Protein AF-A0A928W3B5-F1 (afdb_monomer_lite)

Foldseek 3Di:
DDDDDDDPDDDDDPFDAAAPVVLVVLLVVLAFPDKDKDQDPPFPQRIKMKTWHPDPVSLVVSQVVLCVVRVHRWDWDWDQDPVRGITIIIIHRHHD

Radius of gyration: 12.85 Å; chains: 1; bounding box: 29×24×36 Å

pLDDT: mean 76.58, std 18.13, range [28.03, 91.56]

Structure (mmCIF, N/CA/C/O backbone):
data_AF-A0A928W3B5-F1
#
_entry.id   AF-A0A928W3B5-F1
#
loop_
_atom_site.group_PDB
_atom_site.id
_atom_site.type_symbol
_atom_site.label_atom_id
_atom_site.label_alt_id
_atom_site.label_comp_id
_atom_site.label_asym_id
_atom_site.label_entity_id
_atom_site.label_seq_id
_atom_site.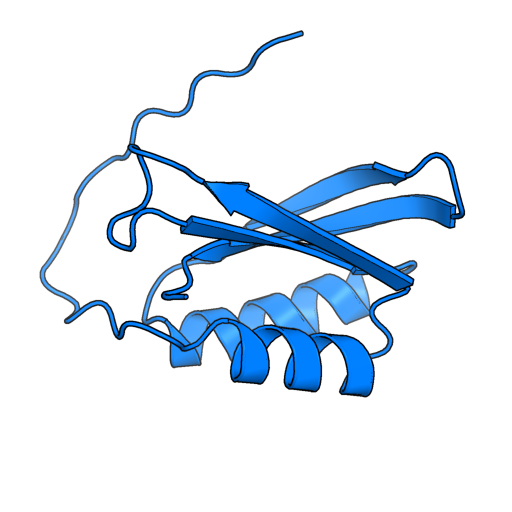pdbx_PDB_ins_code
_atom_site.Cartn_x
_atom_site.Cartn_y
_atom_site.Cartn_z
_atom_site.occupancy
_atom_site.B_iso_or_equiv
_atom_site.auth_seq_id
_atom_site.auth_comp_id
_atom_site.auth_asym_id
_atom_site.auth_atom_id
_atom_site.pdbx_PDB_model_num
ATOM 1 N N . MET A 1 1 ? -16.638 -4.031 -11.039 1.00 30.30 1 MET A N 1
ATOM 2 C CA . MET A 1 1 ? -16.671 -5.214 -10.147 1.00 30.30 1 MET A CA 1
ATOM 3 C C . MET A 1 1 ? -16.354 -4.773 -8.717 1.00 30.30 1 MET A C 1
ATOM 5 O O . MET A 1 1 ? -15.262 -4.275 -8.472 1.00 30.30 1 MET A O 1
ATOM 9 N N . ARG A 1 2 ? -17.325 -4.839 -7.795 1.00 29.98 2 ARG A N 1
ATOM 10 C CA . ARG A 1 2 ? -17.181 -4.431 -6.383 1.00 29.98 2 ARG A CA 1
ATOM 11 C C . ARG A 1 2 ? -17.026 -5.691 -5.529 1.00 29.98 2 ARG A C 1
ATOM 13 O O . ARG A 1 2 ? -17.980 -6.441 -5.387 1.00 29.98 2 ARG A O 1
ATOM 20 N N . PHE A 1 3 ? -15.841 -5.916 -4.965 1.00 28.03 3 PHE A N 1
ATOM 21 C CA . PHE A 1 3 ? -15.614 -7.022 -4.033 1.00 28.03 3 PHE A CA 1
ATOM 22 C C . PHE A 1 3 ? -15.789 -6.544 -2.589 1.00 28.03 3 PHE A C 1
ATOM 24 O O . PHE A 1 3 ? -15.022 -5.717 -2.090 1.00 28.03 3 PHE A O 1
ATOM 31 N N . SER A 1 4 ? -16.821 -7.069 -1.931 1.00 30.72 4 SER A N 1
ATOM 32 C CA . SER A 1 4 ? -17.027 -6.966 -0.488 1.00 30.72 4 SER A CA 1
ATOM 33 C C . SER A 1 4 ? -16.064 -7.901 0.239 1.00 30.72 4 SER A C 1
ATOM 35 O O . SER A 1 4 ? -15.963 -9.072 -0.105 1.00 30.72 4 SER A O 1
ATOM 37 N N . PHE A 1 5 ? -15.385 -7.396 1.270 1.00 30.75 5 PHE A N 1
ATOM 38 C CA . PHE A 1 5 ? -14.589 -8.221 2.180 1.00 30.75 5 PHE A CA 1
ATOM 39 C C . PHE A 1 5 ? -15.240 -8.255 3.562 1.00 30.75 5 PHE A C 1
ATOM 41 O O . PHE A 1 5 ? -15.465 -7.198 4.163 1.00 30.75 5 PHE A O 1
ATOM 48 N N . SER A 1 6 ? -15.540 -9.474 4.020 1.00 30.66 6 SER A N 1
ATOM 49 C CA . SER A 1 6 ? -15.874 -9.815 5.403 1.00 30.66 6 SER A CA 1
ATOM 50 C C . SER A 1 6 ? -14.590 -9.894 6.222 1.00 30.66 6 SER A C 1
ATOM 52 O O . SER A 1 6 ? -13.675 -10.652 5.896 1.00 30.66 6 SER A O 1
ATOM 54 N N . VAL A 1 7 ? -14.515 -9.098 7.286 1.00 43.78 7 VAL A N 1
ATOM 55 C CA . VAL A 1 7 ? -13.422 -9.134 8.261 1.00 43.78 7 VAL A CA 1
ATOM 56 C C . VAL A 1 7 ? -13.677 -10.304 9.204 1.00 43.78 7 VAL A C 1
ATOM 58 O O . VAL A 1 7 ? -14.554 -10.243 10.062 1.00 43.78 7 VAL A O 1
ATOM 61 N N . ARG A 1 8 ? -12.913 -11.390 9.049 1.00 36.91 8 ARG A N 1
ATOM 62 C CA . ARG A 1 8 ? -12.880 -12.468 10.041 1.00 36.91 8 ARG A CA 1
ATOM 63 C C . ARG A 1 8 ? -12.015 -11.995 11.207 1.00 36.91 8 ARG A C 1
ATOM 65 O O . ARG A 1 8 ? -10.790 -12.015 11.138 1.00 36.91 8 ARG A O 1
ATOM 72 N N . SER A 1 9 ? -12.680 -11.507 12.249 1.00 51.50 9 SER A N 1
ATOM 73 C CA . SER A 1 9 ? -12.073 -11.203 13.540 1.00 51.50 9 SER A CA 1
ATOM 74 C C . SER A 1 9 ? -11.547 -12.499 14.161 1.00 51.50 9 SER A C 1
ATOM 76 O O . SER A 1 9 ? -12.324 -13.420 14.412 1.00 51.50 9 SER A O 1
ATOM 78 N N . ARG A 1 10 ? -10.236 -12.595 14.394 1.00 39.84 10 ARG A N 1
ATOM 79 C CA . ARG A 1 10 ? -9.658 -13.542 15.351 1.00 39.84 10 ARG A CA 1
ATOM 80 C C . ARG A 1 10 ? -8.475 -12.894 16.061 1.00 39.84 10 ARG A C 1
ATOM 82 O O . ARG A 1 10 ? -7.583 -12.357 15.411 1.00 39.84 10 ARG A O 1
ATOM 89 N N . SER A 1 11 ? -8.526 -13.016 17.388 1.00 34.53 11 SER A N 1
ATOM 90 C CA . SER A 1 11 ? -7.430 -12.962 18.366 1.00 34.53 11 SER A CA 1
ATOM 91 C C . SER A 1 11 ? -6.671 -11.640 18.534 1.00 34.53 11 SER A C 1
ATOM 93 O O . SER A 1 11 ? -5.832 -11.282 17.719 1.00 34.53 11 SER A O 1
ATOM 95 N N . SER A 1 12 ? -6.980 -10.966 19.650 1.00 40.22 12 SER A N 1
ATOM 96 C CA . SER A 1 12 ? -6.107 -10.222 20.580 1.00 40.22 12 SER A CA 1
ATOM 97 C C . SER A 1 12 ? -4.632 -10.015 20.186 1.00 40.22 12 SER A C 1
ATOM 99 O O . SER A 1 12 ? -3.721 -10.436 20.893 1.00 40.22 12 SER A O 1
ATOM 101 N N . VAL A 1 13 ? -4.382 -9.321 19.082 1.00 44.94 13 VAL A N 1
ATOM 102 C CA . VAL A 1 13 ? -3.131 -8.598 18.854 1.00 44.94 13 VAL A CA 1
ATOM 103 C C . VAL A 1 13 ? -3.507 -7.135 18.980 1.00 44.94 13 VAL A C 1
ATOM 105 O O . VAL A 1 13 ? -4.387 -6.674 18.250 1.00 44.94 13 VAL A O 1
ATOM 108 N N . SER A 1 14 ? -2.911 -6.424 19.934 1.00 47.28 14 SER A N 1
ATOM 109 C CA . SER A 1 14 ? -3.066 -4.978 20.081 1.00 47.28 14 SER A CA 1
ATOM 110 C C . SER A 1 14 ? -2.708 -4.325 18.747 1.00 47.28 14 SER A C 1
ATOM 112 O O . SER A 1 14 ? -1.538 -4.227 18.385 1.00 47.28 14 SER A O 1
ATOM 114 N N . ARG A 1 15 ? -3.727 -3.979 17.955 1.00 59.75 15 ARG A N 1
ATOM 115 C CA . ARG A 1 15 ? -3.551 -3.436 16.607 1.00 59.75 15 ARG A CA 1
ATOM 116 C C . ARG A 1 15 ? -2.994 -2.031 16.747 1.00 59.75 15 ARG A C 1
ATOM 118 O O . ARG A 1 15 ? -3.725 -1.118 17.126 1.00 59.75 15 ARG A O 1
ATOM 125 N N . LEU A 1 16 ? -1.701 -1.876 16.478 1.00 64.56 16 LEU A N 1
ATOM 126 C CA . LEU A 1 16 ? -1.023 -0.593 16.583 1.00 64.56 16 LEU A CA 1
ATOM 127 C C . LEU A 1 16 ? -1.532 0.334 15.476 1.00 64.56 16 LEU A C 1
ATOM 129 O O . LEU A 1 16 ? -1.468 0.020 14.285 1.00 64.56 16 LEU A O 1
ATOM 133 N N . SER A 1 17 ? -2.052 1.487 15.882 1.00 70.75 17 SER A N 1
ATOM 134 C CA . SER A 1 17 ? -2.414 2.584 14.994 1.00 70.75 17 SER A CA 1
ATOM 135 C C . SER A 1 17 ? -1.142 3.204 14.415 1.00 70.75 17 SER A C 1
ATOM 137 O O . SER A 1 17 ? -0.476 4.023 15.043 1.00 70.75 17 SER A O 1
ATOM 139 N N . VAL A 1 18 ? -0.770 2.801 13.198 1.00 78.81 18 VAL A N 1
ATOM 140 C CA . VAL A 1 18 ? 0.405 3.367 12.523 1.00 78.81 18 VAL A CA 1
ATOM 141 C C . VAL A 1 18 ? 0.009 4.671 11.820 1.00 78.81 18 VAL A C 1
ATOM 143 O O . VAL A 1 18 ? -0.932 4.663 11.019 1.00 78.81 18 VAL A O 1
ATOM 146 N N . PRO A 1 19 ? 0.710 5.794 12.070 1.00 84.25 19 PRO A N 1
ATOM 147 C CA . PRO A 1 19 ? 0.401 7.059 11.419 1.00 84.25 19 PRO A CA 1
ATOM 148 C C . PRO A 1 19 ? 0.671 6.990 9.918 1.00 84.25 19 PRO A C 1
ATOM 150 O O . PRO A 1 19 ? 1.721 6.511 9.472 1.00 84.25 19 PRO A O 1
ATOM 153 N N . PHE A 1 20 ? -0.264 7.528 9.138 1.00 83.44 20 PHE A N 1
ATOM 154 C CA . PHE A 1 20 ? -0.231 7.540 7.677 1.00 83.44 20 PHE A CA 1
ATOM 155 C C . PHE A 1 20 ? 1.105 8.046 7.114 1.00 83.44 20 PHE A C 1
ATOM 157 O O . PHE A 1 20 ? 1.688 7.408 6.234 1.00 83.44 20 PHE A O 1
ATOM 164 N N . ARG A 1 21 ? 1.642 9.141 7.671 1.00 84.81 21 ARG A N 1
ATOM 165 C CA . ARG A 1 21 ? 2.913 9.738 7.224 1.00 84.81 21 ARG A CA 1
ATOM 166 C C . ARG A 1 21 ? 4.085 8.761 7.317 1.00 84.81 21 ARG A C 1
ATOM 168 O O . ARG A 1 21 ? 4.919 8.721 6.417 1.00 84.81 21 ARG A O 1
ATOM 175 N N . ARG A 1 22 ? 4.124 7.935 8.368 1.00 86.75 22 ARG A N 1
ATOM 176 C CA . ARG A 1 22 ? 5.188 6.941 8.569 1.00 86.75 22 ARG A CA 1
ATOM 177 C C . ARG A 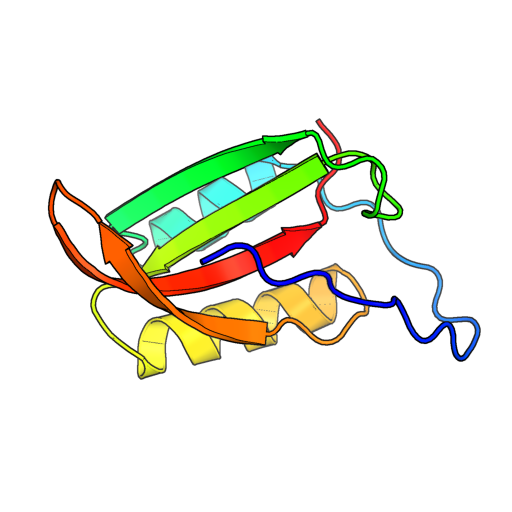1 22 ? 5.102 5.824 7.533 1.00 86.75 22 ARG A C 1
ATOM 179 O O . ARG A 1 22 ? 6.128 5.418 6.996 1.00 86.75 22 ARG A O 1
ATOM 186 N N . VAL A 1 23 ? 3.890 5.365 7.214 1.00 86.62 23 VAL A N 1
ATOM 187 C CA . VAL A 1 23 ? 3.671 4.337 6.184 1.00 86.62 23 VAL A CA 1
ATOM 188 C C . VAL A 1 23 ? 4.040 4.858 4.799 1.00 86.62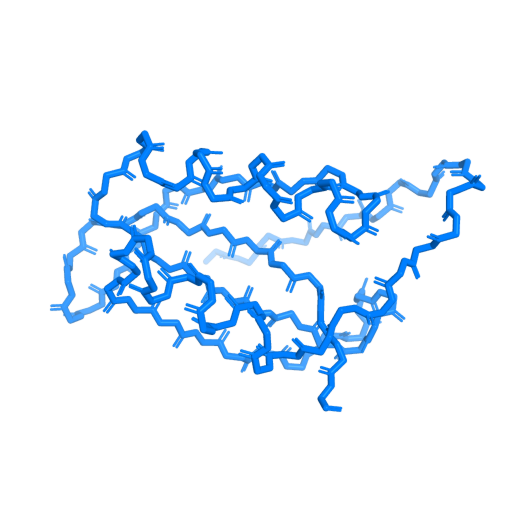 23 VAL A C 1
ATOM 190 O O . VAL A 1 23 ? 4.733 4.161 4.063 1.00 86.62 23 VAL A O 1
ATOM 193 N N . VAL A 1 24 ? 3.642 6.084 4.453 1.00 86.75 24 VAL A N 1
ATOM 194 C CA . VAL A 1 24 ? 3.985 6.684 3.154 1.00 86.75 24 VAL A CA 1
ATOM 195 C C . VAL A 1 24 ? 5.481 6.942 3.030 1.00 86.75 24 VAL A C 1
ATOM 197 O O . VAL A 1 24 ? 6.059 6.580 2.010 1.00 86.75 24 VAL A O 1
ATOM 200 N N . GLY A 1 25 ? 6.133 7.483 4.064 1.00 89.81 25 GLY A N 1
ATOM 201 C CA . GLY A 1 25 ? 7.585 7.685 4.055 1.00 89.81 25 GLY A CA 1
ATOM 202 C C . GLY A 1 25 ? 8.352 6.376 3.837 1.00 89.81 25 GLY A C 1
ATOM 203 O O . GLY A 1 25 ? 9.259 6.314 3.008 1.00 89.81 25 GLY A O 1
ATOM 204 N N . LEU A 1 26 ? 7.929 5.299 4.508 1.00 89.31 26 LEU A N 1
ATOM 205 C CA . LEU A 1 26 ? 8.474 3.955 4.293 1.00 89.31 26 LEU A CA 1
ATOM 206 C C . LEU A 1 26 ? 8.163 3.401 2.898 1.00 89.31 26 LEU A C 1
ATOM 208 O O . LEU A 1 26 ? 8.989 2.706 2.316 1.00 89.31 26 LEU A O 1
ATOM 212 N N . ALA A 1 27 ? 6.977 3.672 2.358 1.00 88.69 27 ALA A N 1
ATOM 213 C CA . ALA A 1 27 ? 6.618 3.220 1.021 1.00 88.69 27 ALA A CA 1
ATOM 214 C C . ALA A 1 27 ? 7.511 3.900 -0.027 1.00 88.69 27 ALA A C 1
ATOM 216 O O . ALA A 1 27 ? 8.070 3.225 -0.892 1.00 88.69 27 ALA A O 1
ATOM 217 N N . LEU A 1 28 ? 7.692 5.218 0.078 1.00 88.94 28 LEU A N 1
ATOM 218 C CA . LEU A 1 28 ? 8.525 6.006 -0.831 1.00 88.94 28 LEU A CA 1
ATOM 219 C C . LEU A 1 28 ? 9.994 5.576 -0.775 1.00 88.94 28 LEU A C 1
ATOM 221 O O . LEU A 1 28 ? 10.587 5.344 -1.826 1.00 88.94 28 LEU A O 1
ATOM 225 N N . SER A 1 29 ? 10.555 5.344 0.417 1.00 89.50 29 SER A N 1
ATOM 226 C CA . SER A 1 29 ? 11.934 4.837 0.544 1.00 89.50 29 SER A CA 1
ATOM 227 C C . SER A 1 29 ? 12.126 3.429 -0.037 1.00 89.50 29 SER A C 1
ATOM 229 O O . SER A 1 29 ? 13.247 3.025 -0.338 1.00 89.50 29 SER A O 1
ATOM 231 N N . ARG A 1 30 ? 11.036 2.678 -0.242 1.00 85.88 30 ARG A N 1
ATOM 232 C CA . ARG A 1 30 ? 11.023 1.352 -0.884 1.00 85.88 30 ARG A CA 1
ATOM 233 C C . ARG A 1 30 ? 10.622 1.386 -2.363 1.00 85.88 30 ARG A C 1
ATOM 235 O O . ARG A 1 30 ? 10.411 0.326 -2.957 1.00 85.88 30 ARG A O 1
ATOM 242 N N . GLY A 1 31 ? 10.541 2.571 -2.967 1.00 87.31 31 GLY A N 1
ATOM 243 C CA . GLY A 1 31 ? 10.232 2.736 -4.389 1.00 87.31 31 GLY A CA 1
ATOM 244 C C . GLY A 1 31 ? 8.747 2.582 -4.719 1.00 87.31 31 GLY A C 1
ATOM 245 O O . GLY A 1 31 ? 8.398 2.025 -5.762 1.00 87.31 31 GLY A O 1
ATOM 246 N N . CYS A 1 32 ? 7.870 3.024 -3.817 1.00 88.81 32 CYS A N 1
ATOM 247 C CA . CYS A 1 32 ? 6.447 3.194 -4.099 1.00 88.81 32 CYS A CA 1
ATOM 248 C C . CYS A 1 32 ? 6.261 4.201 -5.241 1.00 88.81 32 CYS A C 1
ATOM 250 O O . CYS A 1 32 ? 6.769 5.318 -5.169 1.00 88.81 32 CYS A O 1
ATOM 252 N N . CYS A 1 33 ? 5.536 3.801 -6.285 1.00 87.06 33 CYS A N 1
ATOM 253 C CA . CYS A 1 33 ? 5.285 4.629 -7.467 1.00 87.06 33 CYS A CA 1
ATOM 254 C C . CYS A 1 33 ? 3.934 5.352 -7.419 1.00 87.06 33 CYS A C 1
ATOM 256 O O . CYS A 1 33 ? 3.738 6.335 -8.125 1.00 87.06 33 CYS A O 1
ATOM 258 N N . SER A 1 34 ? 2.991 4.884 -6.601 1.00 86.00 34 SER A N 1
ATOM 259 C CA . SER A 1 34 ? 1.676 5.512 -6.449 1.00 86.00 34 SER A CA 1
ATOM 260 C C . SER A 1 34 ? 1.105 5.211 -5.075 1.00 86.00 34 SER A C 1
ATOM 262 O O . SER A 1 34 ? 1.305 4.123 -4.542 1.00 86.00 34 SER A O 1
ATOM 264 N N . TRP A 1 35 ? 0.364 6.138 -4.477 1.00 88.19 35 TRP A N 1
ATOM 265 C CA . TRP A 1 35 ? -0.370 5.836 -3.256 1.00 88.19 35 TRP A CA 1
ATOM 266 C C . TRP A 1 35 ? -1.678 6.614 -3.166 1.00 88.19 35 TRP A C 1
ATOM 268 O O . TRP A 1 35 ? -1.822 7.683 -3.749 1.00 88.19 35 TRP A O 1
ATOM 278 N N . LEU A 1 36 ? -2.649 6.052 -2.446 1.00 87.19 36 LEU A N 1
ATOM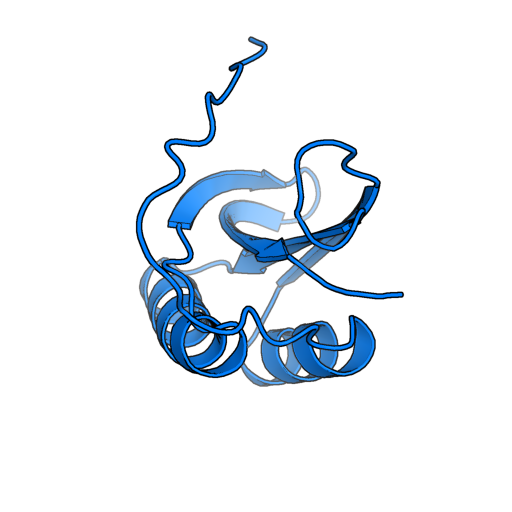 279 C CA . LEU A 1 36 ? -3.968 6.648 -2.260 1.00 87.19 36 LEU A CA 1
ATOM 280 C C . LEU A 1 36 ? -4.467 6.386 -0.841 1.00 87.19 36 LEU A C 1
ATOM 282 O O . LEU A 1 36 ? -4.604 5.235 -0.428 1.00 87.19 36 LEU A O 1
ATOM 286 N N . LEU A 1 37 ? -4.783 7.449 -0.104 1.00 84.94 37 LEU A N 1
ATOM 287 C CA . LEU A 1 37 ? -5.431 7.338 1.199 1.00 84.94 37 LEU A CA 1
ATOM 288 C C . LEU A 1 37 ? -6.949 7.258 1.020 1.00 84.94 37 LEU A C 1
ATOM 290 O O . LEU A 1 37 ? -7.565 8.147 0.438 1.00 84.94 37 LEU A O 1
ATOM 294 N N . ARG A 1 38 ? -7.565 6.205 1.555 1.00 82.81 38 ARG A N 1
ATOM 295 C CA . ARG A 1 38 ? -9.015 5.999 1.534 1.00 82.81 38 ARG A CA 1
ATOM 296 C C . ARG A 1 38 ? -9.559 5.967 2.954 1.00 82.81 38 ARG A C 1
ATOM 298 O O . ARG A 1 38 ? -9.060 5.226 3.799 1.00 82.81 38 ARG A O 1
ATOM 305 N N . SER A 1 39 ? -10.626 6.720 3.200 1.00 79.00 39 SER A N 1
ATOM 306 C CA . SER A 1 39 ? -11.447 6.506 4.393 1.00 79.00 39 SER A CA 1
ATOM 307 C C . SER A 1 39 ? -12.145 5.148 4.278 1.00 79.00 39 SER A C 1
ATOM 309 O O . SER A 1 39 ? -12.627 4.775 3.205 1.00 79.00 39 SER A O 1
ATOM 311 N N . SER A 1 40 ? -12.159 4.381 5.363 1.00 71.75 40 SER A N 1
ATOM 312 C CA . SER A 1 40 ? -12.736 3.041 5.408 1.00 71.75 40 SER A CA 1
ATOM 313 C C . SER A 1 40 ? -13.347 2.780 6.775 1.00 71.75 40 SER A C 1
ATOM 315 O O . SER A 1 40 ? -12.632 2.545 7.746 1.00 71.75 40 SER A O 1
ATOM 317 N N . SER A 1 41 ? -14.675 2.715 6.821 1.00 67.06 41 SER A N 1
ATOM 318 C CA . SER A 1 41 ? -15.440 2.295 8.001 1.00 67.06 41 SER A CA 1
ATOM 319 C C . SER A 1 41 ? -15.231 0.820 8.374 1.00 67.06 41 SER A C 1
ATOM 321 O O . SER A 1 41 ? -15.638 0.394 9.446 1.00 67.06 41 SER A O 1
ATOM 323 N N . ARG A 1 42 ? -14.584 0.027 7.504 1.00 65.19 42 ARG A N 1
ATOM 324 C CA . ARG A 1 42 ? -14.239 -1.387 7.750 1.00 65.19 42 ARG A CA 1
ATOM 325 C C . ARG A 1 42 ? -12.826 -1.581 8.305 1.00 65.19 42 ARG A C 1
ATOM 327 O O . ARG A 1 42 ? -12.465 -2.693 8.679 1.00 65.19 42 ARG A O 1
ATOM 334 N N . SER A 1 43 ? -12.002 -0.534 8.291 1.00 61.34 43 SER A N 1
ATOM 335 C CA . SER A 1 43 ? -10.678 -0.555 8.912 1.00 61.34 43 SER A CA 1
ATOM 336 C C . SER A 1 43 ? -10.833 -0.264 10.396 1.00 61.34 43 SER A C 1
ATOM 338 O O . SER A 1 43 ? -11.523 0.687 10.751 1.00 61.34 43 SER A O 1
ATOM 340 N N . PHE A 1 44 ? -10.137 -1.012 11.256 1.00 65.75 44 PHE A N 1
ATOM 341 C CA . PHE A 1 44 ? -10.076 -0.712 12.694 1.00 65.75 44 PHE A CA 1
ATOM 342 C C . PHE A 1 44 ? -9.622 0.735 12.965 1.00 65.75 44 PHE A C 1
ATOM 344 O O . PHE A 1 44 ? -10.001 1.337 13.957 1.00 65.75 44 PHE A O 1
ATOM 351 N N . SER A 1 45 ? -8.848 1.303 12.039 1.00 66.06 45 SER A N 1
ATOM 352 C CA . SER A 1 45 ? -8.281 2.645 12.129 1.00 66.06 45 SER A CA 1
ATOM 353 C C . SER A 1 45 ? -9.090 3.728 11.391 1.00 66.06 45 SER A C 1
ATOM 355 O O . SER A 1 45 ? -8.636 4.864 11.270 1.00 66.06 45 SER A O 1
ATOM 357 N N . GLY A 1 46 ? -10.229 3.386 10.779 1.00 75.62 46 GLY A N 1
ATOM 358 C CA . GLY A 1 46 ? -11.047 4.320 9.989 1.00 75.62 46 GLY A CA 1
ATOM 359 C C . GLY A 1 46 ? -10.445 4.760 8.642 1.00 75.62 46 GLY A C 1
ATOM 360 O O . GLY A 1 46 ? -11.149 5.336 7.812 1.00 75.62 46 GLY A O 1
ATOM 361 N N . SER A 1 47 ? -9.164 4.475 8.375 1.00 83.31 47 SER A N 1
ATOM 362 C CA . SER A 1 47 ? -8.491 4.771 7.101 1.00 83.31 47 SER A CA 1
ATOM 363 C C . SER A 1 47 ? -7.584 3.623 6.642 1.00 83.31 47 SER A C 1
ATOM 365 O O . SER A 1 47 ? -7.138 2.788 7.437 1.00 83.31 47 SER A O 1
ATOM 367 N N . VAL A 1 48 ? -7.349 3.556 5.331 1.00 84.69 48 VAL A N 1
ATOM 368 C CA . VAL A 1 48 ? -6.448 2.605 4.666 1.00 84.69 48 VAL A CA 1
ATOM 369 C C . VAL A 1 48 ? -5.668 3.351 3.592 1.00 84.69 48 VAL A C 1
ATOM 371 O O . VAL A 1 48 ? -6.269 4.018 2.752 1.00 84.69 48 VAL A O 1
ATOM 374 N N . VAL A 1 49 ? -4.347 3.212 3.576 1.00 87.50 49 VAL A N 1
ATOM 375 C CA . VAL A 1 49 ? -3.513 3.665 2.462 1.00 87.50 49 VAL A CA 1
ATOM 376 C C . VAL A 1 49 ? -3.254 2.506 1.509 1.00 87.50 49 VAL A C 1
ATOM 378 O O . VAL A 1 49 ? -2.946 1.387 1.921 1.00 87.50 49 VAL A O 1
ATOM 381 N N . TRP A 1 50 ? -3.432 2.761 0.222 1.00 89.56 50 TRP A N 1
ATOM 382 C CA . TRP A 1 50 ? -2.998 1.880 -0.851 1.00 89.56 50 TRP A CA 1
ATOM 383 C C . TRP A 1 50 ? -1.637 2.354 -1.321 1.00 89.56 50 TRP A C 1
ATOM 385 O O . TRP A 1 50 ? -1.515 3.512 -1.697 1.00 89.56 50 TRP A O 1
ATOM 395 N N . CYS A 1 51 ? -0.637 1.481 -1.303 1.00 90.44 51 CYS A N 1
ATOM 396 C CA . CYS A 1 51 ? 0.701 1.765 -1.822 1.00 90.44 51 CYS A CA 1
ATOM 397 C C . CYS A 1 51 ? 0.973 0.849 -3.015 1.00 90.44 51 CYS A C 1
ATOM 399 O O . CYS A 1 51 ? 0.930 -0.370 -2.867 1.00 90.44 51 CYS A O 1
ATOM 401 N N . GLY A 1 52 ? 1.206 1.429 -4.184 1.00 91.56 52 GLY A N 1
ATOM 402 C CA . GLY A 1 52 ? 1.496 0.750 -5.437 1.00 91.56 52 GLY A CA 1
ATOM 403 C C . GLY A 1 52 ? 2.996 0.672 -5.702 1.00 91.56 52 GLY A C 1
ATOM 404 O O . GLY A 1 52 ? 3.721 1.656 -5.559 1.00 91.56 52 GLY A O 1
ATOM 405 N N . PHE A 1 53 ? 3.452 -0.502 -6.125 1.00 91.00 53 PHE A N 1
ATOM 406 C CA . PHE A 1 53 ? 4.836 -0.759 -6.512 1.00 91.00 53 PHE A CA 1
ATOM 407 C C . PHE A 1 53 ? 4.884 -1.383 -7.905 1.00 91.00 53 PHE A C 1
ATOM 409 O O . PHE A 1 53 ? 4.080 -2.256 -8.225 1.00 91.00 53 PHE A O 1
ATOM 416 N N . ALA A 1 54 ? 5.877 -1.008 -8.710 1.00 89.56 54 ALA A N 1
ATOM 417 C CA . ALA A 1 54 ? 6.070 -1.587 -10.043 1.00 89.56 54 ALA A CA 1
ATOM 418 C C . ALA A 1 54 ? 6.443 -3.085 -10.008 1.00 89.56 54 ALA A C 1
ATOM 420 O O . ALA A 1 54 ? 6.214 -3.811 -10.966 1.00 89.56 54 ALA A O 1
ATOM 421 N N . SER A 1 55 ? 7.006 -3.570 -8.893 1.00 89.19 55 SER A N 1
ATOM 422 C CA . SER A 1 55 ? 7.448 -4.960 -8.747 1.00 89.19 55 SER A CA 1
ATOM 423 C C . SER A 1 55 ? 6.788 -5.658 -7.562 1.00 89.19 55 SER A C 1
ATOM 425 O O . SER A 1 55 ? 6.690 -5.099 -6.464 1.00 89.19 55 SER A O 1
ATOM 427 N N . ARG A 1 56 ? 6.407 -6.926 -7.773 1.00 89.19 56 ARG A N 1
ATOM 428 C CA . ARG A 1 56 ? 5.819 -7.798 -6.748 1.00 89.19 56 ARG A CA 1
ATOM 429 C C . ARG A 1 56 ? 6.755 -7.993 -5.562 1.00 89.19 56 ARG A C 1
ATOM 431 O O . ARG A 1 56 ? 6.293 -7.997 -4.425 1.00 89.19 56 ARG A O 1
ATOM 438 N N . SER A 1 57 ? 8.057 -8.147 -5.812 1.00 90.81 57 SER A N 1
ATOM 439 C CA . SER A 1 57 ? 9.048 -8.386 -4.757 1.00 90.81 57 SER A CA 1
ATOM 440 C C . SER A 1 57 ? 9.182 -7.177 -3.830 1.00 90.81 57 SER A C 1
ATOM 442 O O . SER A 1 57 ? 9.190 -7.336 -2.610 1.00 90.81 57 SER A O 1
ATOM 444 N N . ARG A 1 58 ? 9.175 -5.957 -4.387 1.00 89.12 58 ARG A N 1
ATOM 445 C CA . ARG A 1 58 ? 9.180 -4.707 -3.604 1.00 89.12 58 ARG A CA 1
ATOM 446 C C . ARG A 1 58 ? 7.907 -4.554 -2.774 1.00 89.12 58 ARG A C 1
ATOM 448 O O . ARG A 1 58 ? 7.994 -4.259 -1.583 1.00 89.12 58 ARG A O 1
ATOM 455 N N . ALA A 1 59 ? 6.746 -4.832 -3.370 1.00 90.62 59 ALA A N 1
ATOM 456 C CA . ALA A 1 59 ? 5.474 -4.816 -2.654 1.00 90.62 59 ALA A CA 1
ATOM 457 C C . ALA A 1 59 ? 5.443 -5.833 -1.503 1.00 90.62 59 ALA A C 1
ATOM 459 O O . ALA A 1 59 ? 5.003 -5.500 -0.40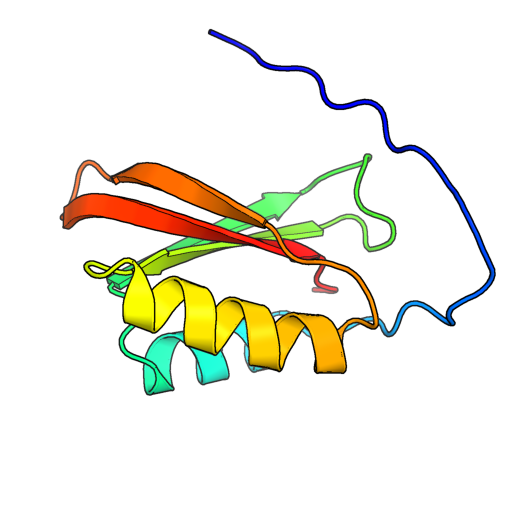5 1.00 90.62 59 ALA A O 1
ATOM 460 N N . ALA A 1 60 ? 5.943 -7.053 -1.724 1.00 90.00 60 ALA A N 1
ATOM 461 C CA . ALA A 1 60 ? 6.004 -8.097 -0.703 1.00 90.00 60 ALA A CA 1
ATOM 462 C C . ALA A 1 60 ? 6.956 -7.728 0.446 1.00 90.00 60 ALA A C 1
ATOM 464 O O . ALA A 1 60 ? 6.588 -7.860 1.613 1.00 90.00 60 ALA A O 1
ATOM 465 N N . ALA A 1 61 ? 8.142 -7.197 0.132 1.00 90.31 61 ALA A N 1
ATOM 466 C CA . ALA A 1 61 ? 9.092 -6.732 1.139 1.00 90.31 61 ALA A CA 1
ATOM 467 C C . ALA A 1 61 ? 8.513 -5.588 1.988 1.00 90.31 61 ALA A C 1
ATOM 469 O O . ALA A 1 61 ? 8.677 -5.573 3.209 1.00 90.31 61 ALA A O 1
ATOM 470 N N . PHE A 1 62 ? 7.806 -4.643 1.363 1.00 90.94 62 PHE A N 1
ATOM 471 C CA . PHE A 1 62 ? 7.096 -3.586 2.081 1.00 90.94 62 PHE A CA 1
ATOM 472 C C . PHE A 1 62 ? 5.960 -4.148 2.946 1.00 90.94 62 PHE A C 1
ATOM 474 O O . PHE A 1 62 ? 5.884 -3.830 4.131 1.00 90.94 62 PHE A O 1
ATOM 481 N N . ALA A 1 63 ? 5.125 -5.033 2.397 1.00 89.94 63 ALA A N 1
ATOM 482 C CA . ALA A 1 63 ? 4.022 -5.655 3.126 1.00 89.94 63 ALA A CA 1
ATOM 483 C C . ALA A 1 63 ? 4.503 -6.431 4.360 1.00 89.94 63 ALA A C 1
ATOM 485 O O . ALA A 1 63 ? 3.861 -6.359 5.403 1.00 89.94 63 ALA A O 1
ATOM 486 N N . PHE A 1 64 ? 5.649 -7.111 4.271 1.00 89.44 64 PHE A N 1
ATOM 487 C CA . PHE A 1 64 ? 6.261 -7.819 5.396 1.00 89.44 64 PHE A CA 1
ATOM 488 C C . PHE A 1 64 ? 6.759 -6.882 6.505 1.00 89.44 64 PHE A C 1
ATOM 490 O O . PHE A 1 64 ? 6.608 -7.168 7.690 1.00 89.44 64 PHE A O 1
ATOM 497 N N . VAL A 1 65 ? 7.348 -5.742 6.142 1.00 89.12 65 VAL A N 1
ATOM 498 C CA . VAL A 1 65 ? 7.774 -4.739 7.130 1.00 89.12 65 VAL A CA 1
ATOM 499 C C . VAL A 1 65 ? 6.557 -4.115 7.808 1.00 89.12 65 VAL A C 1
ATOM 501 O O . VAL A 1 65 ? 6.512 -3.985 9.029 1.00 89.12 65 VAL A O 1
ATOM 504 N N . VAL A 1 66 ? 5.544 -3.757 7.024 1.00 87.00 66 VAL A N 1
ATOM 505 C CA . VAL A 1 66 ? 4.342 -3.101 7.538 1.00 87.00 66 VAL A CA 1
ATOM 506 C C . VAL A 1 66 ? 3.469 -4.050 8.351 1.00 87.00 66 VAL A C 1
ATOM 508 O O . VAL A 1 66 ? 2.885 -3.619 9.342 1.00 87.00 66 VAL A O 1
ATOM 511 N N . SER A 1 67 ? 3.403 -5.336 8.005 1.00 85.19 67 SER A N 1
ATOM 512 C CA . SER A 1 67 ? 2.646 -6.313 8.792 1.00 85.19 67 SER A CA 1
ATOM 513 C C . SER A 1 67 ? 3.179 -6.434 10.218 1.00 85.19 67 SER A C 1
ATOM 515 O O . SER A 1 67 ? 2.391 -6.528 11.158 1.00 85.19 67 SER A O 1
ATOM 517 N N . ARG A 1 68 ? 4.504 -6.331 10.389 1.00 85.62 68 ARG A N 1
ATOM 518 C CA . ARG A 1 68 ? 5.155 -6.263 11.704 1.00 85.62 68 ARG A CA 1
ATOM 519 C C . ARG A 1 68 ? 4.840 -4.968 12.452 1.00 85.62 68 ARG A C 1
ATOM 521 O O . ARG A 1 68 ? 4.662 -5.010 13.660 1.00 85.62 68 ARG A O 1
ATOM 528 N N . LEU A 1 69 ? 4.741 -3.838 11.748 1.00 82.88 69 LEU A N 1
ATOM 529 C CA . LEU A 1 69 ? 4.407 -2.541 12.356 1.00 82.88 69 LEU A CA 1
ATOM 530 C C . LEU A 1 69 ? 2.946 -2.457 12.819 1.00 82.88 69 LEU A C 1
ATOM 532 O O . LEU A 1 69 ? 2.671 -1.921 13.885 1.00 82.88 69 LEU A O 1
ATOM 536 N N . VAL A 1 70 ? 2.015 -2.959 12.008 1.00 77.88 70 VAL A N 1
ATOM 537 C CA . VAL A 1 70 ? 0.565 -2.908 12.272 1.00 77.88 70 VAL A CA 1
ATOM 538 C C . VAL A 1 70 ? 0.120 -4.060 13.187 1.00 77.88 70 VAL A C 1
ATOM 540 O O . VAL A 1 70 ? -0.943 -3.999 13.806 1.00 77.88 70 VAL A O 1
ATOM 543 N N . GLY A 1 71 ? 0.913 -5.133 13.269 1.00 80.81 71 GLY A N 1
ATOM 544 C CA . GLY A 1 71 ? 0.544 -6.359 13.978 1.00 80.81 71 GLY A CA 1
ATOM 545 C C . GLY A 1 71 ? -0.567 -7.140 13.269 1.00 80.81 71 GLY A C 1
ATOM 546 O O . GLY A 1 71 ? -1.350 -7.830 13.913 1.00 80.81 71 GLY A O 1
ATOM 547 N N . CYS A 1 72 ? -0.700 -6.996 11.947 1.00 77.31 72 CYS A N 1
ATOM 548 C CA . CYS A 1 72 ? -1.727 -7.662 11.143 1.00 77.31 72 CYS A CA 1
ATOM 549 C C . CYS A 1 72 ? -1.159 -8.117 9.801 1.00 77.31 72 CYS A C 1
ATOM 551 O O . CYS A 1 72 ? -0.276 -7.476 9.238 1.00 77.31 72 CYS A O 1
ATOM 553 N N . VAL A 1 73 ? -1.720 -9.191 9.242 1.00 80.19 73 VAL A N 1
ATOM 554 C CA . VAL A 1 73 ? -1.372 -9.639 7.889 1.00 80.19 73 VAL A CA 1
ATOM 555 C C . VAL A 1 73 ? -1.823 -8.594 6.869 1.00 80.19 73 VAL A C 1
ATOM 557 O O . VAL A 1 73 ? -2.990 -8.202 6.830 1.00 80.19 73 VAL A O 1
ATOM 560 N N . VAL A 1 74 ? -0.883 -8.166 6.029 1.00 83.69 74 VAL A N 1
ATOM 561 C CA . VAL A 1 74 ? -1.099 -7.189 4.963 1.00 83.69 74 VAL A CA 1
ATOM 562 C C . VAL A 1 74 ? -1.057 -7.911 3.622 1.00 83.69 74 VAL A C 1
ATOM 564 O O . VAL A 1 74 ? -0.117 -8.646 3.327 1.00 83.69 74 VAL A O 1
ATOM 567 N N . TRP A 1 75 ? -2.080 -7.693 2.800 1.00 82.25 75 TRP A N 1
ATOM 568 C CA . TRP A 1 75 ? -2.230 -8.378 1.521 1.00 82.25 75 TRP A CA 1
ATOM 569 C C . TRP A 1 75 ? -1.651 -7.549 0.379 1.00 82.25 75 TRP A C 1
ATOM 571 O O . TRP A 1 75 ? -1.904 -6.344 0.282 1.00 82.25 75 TRP A O 1
ATOM 581 N N . VAL A 1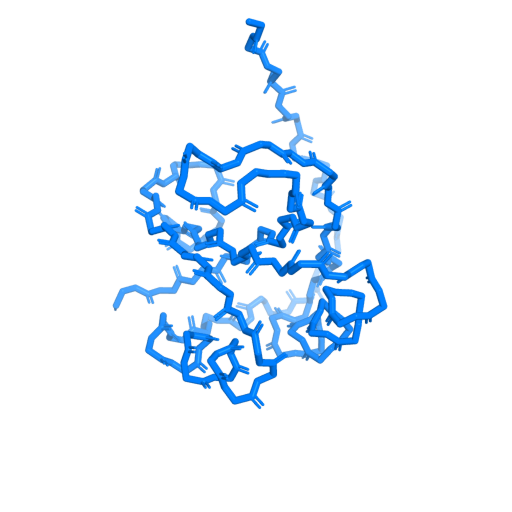 76 ? -0.927 -8.227 -0.511 1.00 90.19 76 VAL A N 1
ATOM 582 C CA . VAL A 1 76 ? -0.451 -7.670 -1.778 1.00 90.19 76 VAL A CA 1
ATOM 583 C C . VAL A 1 76 ? -1.378 -8.125 -2.894 1.00 90.19 76 VAL A C 1
ATOM 585 O O . VAL A 1 76 ? -1.687 -9.313 -3.004 1.00 90.19 76 VAL A O 1
ATOM 588 N N . ARG A 1 77 ? -1.832 -7.187 -3.722 1.00 90.06 77 ARG A N 1
ATOM 589 C CA . ARG A 1 77 ? -2.753 -7.452 -4.826 1.00 90.06 77 ARG A CA 1
ATOM 590 C C . ARG A 1 77 ? -2.258 -6.819 -6.114 1.00 90.06 77 ARG A C 1
ATOM 592 O O . ARG A 1 77 ? -1.815 -5.676 -6.071 1.00 90.06 77 ARG A O 1
ATOM 599 N N . PRO A 1 78 ? -2.355 -7.513 -7.253 1.00 89.75 78 PRO A N 1
ATOM 600 C CA . PRO A 1 78 ? -2.156 -6.859 -8.532 1.00 89.75 78 PRO A CA 1
ATOM 601 C C . PRO A 1 78 ? -3.294 -5.863 -8.774 1.00 89.75 78 PRO A C 1
ATOM 603 O O . PRO A 1 78 ? -4.432 -6.070 -8.339 1.00 89.75 78 PRO A O 1
ATOM 606 N N . GLY A 1 79 ? -2.990 -4.782 -9.470 1.00 86.50 79 GLY A N 1
ATOM 607 C CA . GLY A 1 79 ? -3.972 -3.816 -9.921 1.00 86.50 79 GLY A CA 1
ATOM 608 C C . GLY A 1 79 ? -3.406 -2.930 -11.014 1.00 86.50 79 GLY A C 1
ATOM 609 O O . GLY A 1 79 ? -2.269 -3.088 -11.455 1.00 86.50 79 GLY A O 1
ATOM 610 N N . TRP A 1 80 ? -4.231 -1.995 -11.457 1.00 82.50 80 TRP A N 1
ATOM 611 C CA . TRP A 1 80 ? -3.867 -1.053 -12.500 1.00 82.50 80 TRP A CA 1
ATOM 612 C C . TRP A 1 80 ? -3.887 0.362 -11.942 1.00 82.50 80 TRP A C 1
ATOM 614 O O . TRP A 1 80 ? -4.836 0.749 -11.255 1.00 82.50 80 TRP A O 1
ATOM 624 N N . CYS A 1 81 ? -2.843 1.128 -12.227 1.00 75.94 81 CYS A N 1
ATOM 625 C CA . CYS A 1 81 ? -2.785 2.553 -11.956 1.00 75.94 81 CYS A CA 1
ATOM 626 C C . CYS A 1 81 ? -2.705 3.279 -13.295 1.00 75.94 81 CYS A C 1
ATOM 628 O O . CYS A 1 81 ? -1.809 3.001 -14.086 1.00 75.94 81 CYS A O 1
ATOM 630 N N . SER A 1 82 ? -3.610 4.224 -13.554 1.00 74.56 82 SER A N 1
ATOM 631 C CA . SER A 1 82 ? -3.664 4.934 -14.842 1.00 74.56 82 SER A CA 1
ATOM 632 C C . SER A 1 82 ? -2.361 5.660 -15.196 1.00 74.56 82 SER A C 1
ATOM 634 O O . SER A 1 82 ? -2.096 5.888 -16.367 1.00 74.56 82 SER A O 1
ATOM 636 N N . VAL A 1 83 ? -1.544 5.995 -14.192 1.00 69.75 83 VAL A N 1
ATOM 637 C CA . VAL A 1 83 ? -0.277 6.726 -14.346 1.00 69.75 83 VAL A CA 1
ATOM 638 C C . VAL A 1 83 ? 0.929 5.797 -14.544 1.00 69.75 83 VAL A C 1
ATOM 640 O O . VAL A 1 83 ? 1.889 6.171 -15.203 1.00 69.75 83 VAL A O 1
ATOM 643 N N . SER A 1 84 ? 0.909 4.588 -13.972 1.00 70.25 84 SER A N 1
ATOM 644 C CA . SER A 1 84 ? 2.081 3.689 -13.932 1.00 70.25 84 SER A CA 1
ATOM 645 C C . SER A 1 84 ? 1.839 2.317 -14.567 1.00 70.25 84 SER A C 1
ATOM 647 O O . SER A 1 84 ? 2.723 1.466 -14.531 1.00 70.25 84 SER A O 1
ATOM 649 N N . GLY A 1 85 ? 0.648 2.078 -15.119 1.00 82.75 85 GLY A N 1
ATOM 650 C CA . GLY A 1 85 ? 0.256 0.789 -15.678 1.00 82.75 85 GLY A CA 1
ATOM 651 C C . GLY A 1 85 ? 0.029 -0.275 -14.601 1.00 82.75 85 GLY A C 1
ATOM 652 O O . GLY A 1 85 ? -0.576 -0.015 -13.555 1.00 82.75 85 GLY A O 1
ATOM 653 N N . PHE A 1 86 ? 0.489 -1.495 -14.869 1.00 85.38 86 PHE A N 1
ATOM 654 C CA . PHE A 1 86 ? 0.356 -2.618 -13.946 1.00 85.38 86 PHE A CA 1
ATOM 655 C C . PHE A 1 86 ? 1.201 -2.406 -12.685 1.00 85.38 86 PHE A C 1
ATOM 657 O O . PHE A 1 86 ? 2.419 -2.240 -12.753 1.00 85.38 86 PHE A O 1
ATOM 664 N N . VAL A 1 87 ? 0.561 -2.449 -11.519 1.00 90.38 87 VAL A N 1
ATOM 665 C CA . VAL A 1 87 ? 1.218 -2.237 -10.225 1.00 90.38 87 VAL A CA 1
ATOM 666 C C . VAL A 1 87 ? 0.724 -3.228 -9.176 1.00 90.38 87 VAL A C 1
ATOM 668 O O . VAL A 1 87 ? -0.387 -3.753 -9.230 1.00 90.38 87 VAL A O 1
ATOM 671 N N . TRP A 1 88 ? 1.557 -3.463 -8.171 1.00 90.56 88 TRP A N 1
ATOM 672 C CA . TRP A 1 88 ? 1.241 -4.277 -7.007 1.00 90.56 88 TRP A CA 1
ATOM 673 C C . TRP A 1 88 ? 0.860 -3.376 -5.840 1.00 90.56 88 TRP A C 1
ATOM 675 O O . TRP A 1 88 ? 1.700 -2.654 -5.305 1.00 90.56 88 TRP A O 1
ATOM 685 N N . PHE A 1 89 ? -0.408 -3.422 -5.450 1.00 89.38 89 PHE A N 1
ATOM 686 C CA . PHE A 1 89 ? -0.963 -2.650 -4.352 1.00 89.38 89 PHE A CA 1
ATOM 687 C C . PHE A 1 89 ? -0.860 -3.381 -3.020 1.00 89.38 89 PHE A C 1
ATOM 689 O O . PHE A 1 89 ? -1.195 -4.560 -2.898 1.00 89.38 89 PHE A O 1
ATOM 696 N N . VAL A 1 90 ? -0.484 -2.629 -1.996 1.00 90.38 90 VAL A N 1
ATOM 697 C CA . VAL A 1 90 ? -0.455 -3.048 -0.599 1.00 90.38 90 VAL A CA 1
ATOM 698 C C . VAL A 1 90 ? -1.463 -2.199 0.168 1.00 90.38 90 VAL A C 1
ATOM 700 O O . VAL A 1 90 ? -1.392 -0.972 0.129 1.00 90.38 90 VAL A O 1
ATOM 703 N N . SER A 1 91 ? -2.432 -2.839 0.828 1.00 89.19 91 SER A N 1
ATOM 704 C CA . SER A 1 91 ? -3.476 -2.149 1.604 1.00 89.19 91 SER A CA 1
ATOM 705 C C . SER A 1 91 ? -3.111 -2.101 3.082 1.00 89.19 91 SER A C 1
ATOM 707 O O . SER A 1 91 ? -3.151 -3.130 3.750 1.00 89.19 91 SER A O 1
ATOM 709 N N . VAL A 1 92 ? -2.801 -0.917 3.602 1.00 85.50 92 VAL A N 1
ATOM 710 C CA . VAL A 1 92 ? -2.314 -0.742 4.975 1.00 85.50 92 VAL A CA 1
ATOM 711 C C . VAL A 1 92 ? -3.310 0.081 5.793 1.00 85.50 92 VAL A C 1
ATOM 713 O O . VAL A 1 92 ? -3.605 1.210 5.401 1.00 85.50 92 VAL A O 1
ATOM 716 N N . PRO A 1 93 ? -3.841 -0.429 6.917 1.00 84.31 93 PRO A N 1
ATOM 717 C CA . PRO A 1 93 ? -4.660 0.377 7.815 1.00 84.31 93 PRO A CA 1
ATOM 718 C C . PRO A 1 93 ? -3.786 1.429 8.515 1.00 84.31 93 PRO A C 1
ATOM 720 O O . PRO A 1 93 ? -2.706 1.112 9.008 1.00 84.31 93 PRO A O 1
ATOM 723 N N . VAL A 1 94 ? -4.246 2.680 8.532 1.00 82.69 94 VAL A N 1
ATOM 724 C CA . VAL A 1 94 ? -3.495 3.823 9.078 1.00 82.69 94 VAL A CA 1
ATOM 725 C C . VAL A 1 94 ? -4.410 4.776 9.831 1.00 82.69 94 VAL A C 1
ATOM 727 O O . VAL A 1 94 ? -5.586 4.904 9.477 1.00 82.69 94 VAL A O 1
ATOM 730 N N . VAL A 1 95 ? -3.869 5.470 10.834 1.00 82.44 95 VAL A N 1
ATOM 731 C CA . VAL A 1 95 ? -4.502 6.660 11.430 1.00 82.44 95 VAL A CA 1
ATOM 732 C C . VAL A 1 95 ? -4.041 7.910 10.680 1.00 82.44 95 VAL A C 1
ATOM 734 O O . VAL A 1 95 ? -2.915 7.943 10.170 1.00 82.44 95 VAL A O 1
ATOM 737 N N . ARG A 1 96 ? -4.930 8.901 10.553 1.00 67.94 96 ARG A N 1
ATOM 738 C CA . ARG A 1 96 ? -4.593 10.210 9.977 1.00 67.94 96 ARG A CA 1
ATOM 739 C C . ARG A 1 96 ? -3.788 11.042 10.963 1.00 67.94 96 ARG A C 1
ATOM 741 O O . ARG A 1 96 ? -4.104 10.954 12.166 1.00 67.94 96 ARG A O 1
#

Sequence (96 aa):
MRFSFSVRSRSSVSRLSVPFRRVVGLALSRGCCSWLLRSSSRSFSGSVVWCGFASRSRAAAFAFVVSRLVGCVVWVRPGWCSVSGFVWFVSVPVVR

Secondary structure (DSSP, 8-state):
------------------BHHHHHHHHHHTTEEEEEEEE-TTSTTSEEEEEEESSHHHHHHHHHHHHHHHTS---EEEEEETTTEEEEEEEEEEB-